Protein AF-A0A8H3HI68-F1 (afdb_monomer_lite)

Radius of gyration: 27.18 Å; chains: 1; bounding box: 93×22×37 Å

Structure (mmCIF, N/CA/C/O backbone):
data_AF-A0A8H3HI68-F1
#
_entry.id   AF-A0A8H3HI68-F1
#
loop_
_atom_site.group_PDB
_atom_site.id
_atom_site.type_symbol
_atom_site.label_atom_id
_atom_site.label_alt_id
_atom_site.label_comp_id
_atom_site.label_asym_id
_atom_site.label_entity_id
_atom_site.label_seq_id
_atom_site.pdbx_PDB_ins_code
_atom_site.Cartn_x
_atom_site.Cartn_y
_atom_site.Cartn_z
_atom_site.occupancy
_atom_site.B_iso_or_equiv
_atom_site.auth_seq_id
_atom_site.auth_comp_id
_atom_site.auth_asym_id
_atom_site.auth_atom_id
_atom_site.pdbx_PDB_model_num
ATOM 1 N N . MET A 1 1 ? 28.251 5.399 -19.548 1.00 50.16 1 MET A N 1
ATOM 2 C CA . MET A 1 1 ? 27.307 4.778 -18.597 1.00 50.16 1 MET A CA 1
ATOM 3 C C . MET A 1 1 ? 25.945 5.378 -18.911 1.00 50.16 1 MET A C 1
ATOM 5 O O . MET A 1 1 ? 25.836 6.596 -18.883 1.00 50.16 1 MET A O 1
ATOM 9 N N . SER A 1 2 ? 25.000 4.572 -19.395 1.00 50.28 2 SER A N 1
ATOM 10 C CA . SER A 1 2 ? 23.752 5.039 -20.022 1.00 50.28 2 SER A CA 1
ATOM 11 C C . SER A 1 2 ? 22.750 5.558 -18.986 1.00 50.28 2 SER A C 1
ATOM 13 O O . SER A 1 2 ? 22.648 4.991 -17.900 1.00 50.28 2 SER A O 1
ATOM 15 N N . VAL A 1 3 ? 22.009 6.616 -19.333 1.00 58.50 3 VAL A N 1
ATOM 16 C CA . VAL A 1 3 ? 20.981 7.261 -18.486 1.00 58.50 3 VAL A CA 1
ATOM 17 C C . VAL A 1 3 ? 19.943 6.254 -17.969 1.00 58.50 3 VAL A C 1
ATOM 19 O O . VAL A 1 3 ? 19.497 6.372 -16.830 1.00 58.50 3 VAL A O 1
ATOM 22 N N . ASP A 1 4 ? 19.658 5.201 -18.738 1.00 59.41 4 ASP A N 1
ATOM 23 C CA . ASP A 1 4 ? 18.734 4.120 -18.374 1.00 59.41 4 ASP A CA 1
ATOM 24 C C . ASP A 1 4 ? 19.134 3.367 -17.092 1.00 59.41 4 ASP A C 1
ATOM 26 O O . ASP A 1 4 ? 18.273 2.963 -16.311 1.00 59.41 4 ASP A O 1
ATOM 30 N N . VAL A 1 5 ? 20.439 3.217 -16.826 1.00 58.34 5 VAL A N 1
ATOM 31 C CA . VAL A 1 5 ? 20.931 2.509 -15.631 1.00 58.34 5 VAL A CA 1
ATOM 32 C C . VAL A 1 5 ? 20.675 3.345 -14.376 1.00 58.34 5 VAL A C 1
ATOM 34 O O . VAL A 1 5 ? 20.099 2.843 -13.414 1.00 58.34 5 VAL A O 1
ATOM 37 N N . LEU A 1 6 ? 20.985 4.645 -14.408 1.00 56.00 6 LEU A N 1
ATOM 38 C CA . LEU A 1 6 ? 20.727 5.558 -13.285 1.00 56.00 6 LEU A CA 1
ATOM 39 C C . LEU A 1 6 ? 19.225 5.734 -13.019 1.00 56.00 6 LEU A C 1
ATOM 41 O O . LEU A 1 6 ? 18.791 5.827 -11.868 1.00 56.00 6 LEU A O 1
ATOM 45 N N . GLN A 1 7 ? 18.415 5.743 -14.078 1.00 59.00 7 GLN A N 1
ATOM 46 C CA . GLN A 1 7 ? 16.963 5.815 -13.963 1.00 59.00 7 GLN A CA 1
ATOM 47 C C . GLN A 1 7 ? 16.394 4.537 -13.325 1.00 59.00 7 GLN A C 1
ATOM 49 O O . GLN A 1 7 ? 15.483 4.625 -12.512 1.00 59.00 7 GLN A O 1
ATOM 54 N N . SER A 1 8 ? 16.975 3.363 -13.587 1.00 62.97 8 SER A N 1
ATOM 55 C CA . SER A 1 8 ? 16.571 2.115 -12.921 1.00 62.97 8 SER A CA 1
ATOM 56 C C . SER A 1 8 ? 16.988 2.043 -11.441 1.00 62.97 8 SER A C 1
ATOM 58 O O . SER A 1 8 ? 16.194 1.633 -10.593 1.00 62.97 8 SER A O 1
ATOM 60 N N . GLU A 1 9 ? 18.19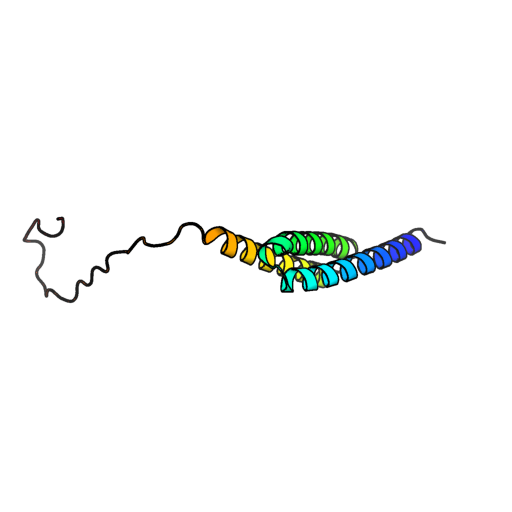2 2.508 -11.092 1.00 66.50 9 GLU A N 1
ATOM 61 C CA . GLU A 1 9 ? 18.708 2.474 -9.715 1.00 66.50 9 GLU A CA 1
ATOM 62 C C . GLU A 1 9 ? 17.963 3.442 -8.786 1.00 66.50 9 GLU A C 1
ATOM 64 O O . GLU A 1 9 ? 17.609 3.092 -7.657 1.00 66.50 9 GLU A O 1
ATOM 69 N N . THR A 1 10 ? 17.659 4.647 -9.276 1.00 73.62 10 THR A N 1
ATOM 70 C CA . THR A 1 10 ? 16.879 5.649 -8.529 1.00 73.62 10 THR A CA 1
ATOM 71 C C . THR A 1 10 ? 15.445 5.189 -8.274 1.00 73.62 10 THR A C 1
ATOM 73 O O . THR A 1 10 ? 14.909 5.408 -7.188 1.00 73.62 10 THR A O 1
ATOM 76 N N . GLN A 1 11 ? 14.841 4.490 -9.234 1.00 71.38 11 GLN A N 1
ATOM 77 C CA . GLN A 1 11 ? 13.493 3.940 -9.106 1.00 71.38 11 GLN A CA 1
ATOM 78 C C . GLN A 1 11 ? 13.429 2.781 -8.110 1.00 71.38 11 GLN A C 1
ATOM 80 O O . GLN A 1 11 ? 12.503 2.719 -7.304 1.00 71.38 11 GLN A O 1
ATOM 85 N N . LEU A 1 12 ? 14.431 1.896 -8.097 1.00 77.81 12 LEU A N 1
ATOM 86 C CA . LEU A 1 12 ? 14.524 0.819 -7.107 1.00 77.81 12 LEU A CA 1
ATOM 87 C C . LEU A 1 12 ? 14.722 1.360 -5.684 1.00 77.81 12 LEU A C 1
ATOM 89 O O . LEU A 1 12 ? 14.090 0.865 -4.747 1.00 77.81 12 LEU A O 1
ATOM 93 N N . ALA A 1 13 ? 15.552 2.394 -5.515 1.00 82.75 13 ALA A N 1
ATOM 94 C CA . ALA A 1 13 ? 15.735 3.057 -4.226 1.00 82.75 13 ALA A CA 1
ATOM 95 C C . ALA A 1 13 ? 14.440 3.732 -3.742 1.00 82.75 13 ALA A C 1
ATOM 97 O O . ALA A 1 13 ? 14.055 3.546 -2.588 1.00 82.75 13 ALA A O 1
ATOM 98 N N . LEU A 1 14 ? 13.739 4.446 -4.631 1.00 83.50 14 LEU A N 1
ATOM 99 C CA . LEU A 1 14 ? 12.447 5.073 -4.339 1.00 83.50 14 LEU A CA 1
ATOM 100 C C . LEU A 1 14 ? 11.377 4.043 -3.967 1.00 83.50 14 LEU A C 1
ATOM 102 O O . LEU A 1 14 ? 10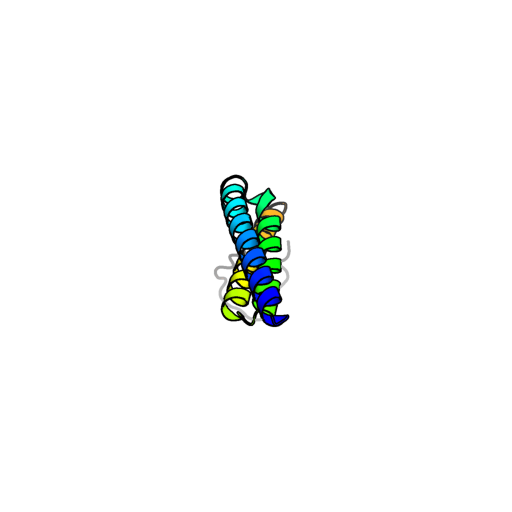.599 4.259 -3.041 1.00 83.50 14 LEU A O 1
ATOM 106 N N . LEU A 1 15 ? 11.340 2.909 -4.669 1.00 86.44 15 LEU A N 1
ATOM 107 C CA . LEU A 1 15 ? 10.411 1.839 -4.343 1.00 86.44 15 LEU A CA 1
ATOM 108 C C . LEU A 1 15 ? 10.687 1.330 -2.928 1.00 86.44 15 LEU A C 1
ATOM 110 O O . LEU A 1 15 ? 9.783 1.256 -2.106 1.00 86.44 15 LEU A O 1
ATOM 114 N N . LYS A 1 16 ? 11.950 1.027 -2.615 1.00 87.75 16 LYS A N 1
ATOM 115 C CA . LYS A 1 16 ? 12.345 0.485 -1.312 1.00 87.75 16 LYS A CA 1
ATOM 116 C C . LYS A 1 16 ? 11.980 1.416 -0.153 1.00 87.75 16 LYS A C 1
ATOM 118 O O . LYS A 1 16 ? 11.493 0.936 0.869 1.00 87.75 16 LYS A O 1
ATOM 123 N N . THR A 1 17 ? 12.189 2.725 -0.305 1.00 89.00 17 THR A N 1
ATOM 124 C CA . THR A 1 17 ? 11.805 3.702 0.727 1.00 89.00 17 THR A CA 1
ATOM 125 C C . THR A 1 17 ? 10.290 3.771 0.891 1.00 89.00 17 THR A C 1
ATOM 127 O O . THR A 1 17 ? 9.805 3.742 2.020 1.00 89.00 17 THR A O 1
ATOM 130 N N . LYS A 1 18 ? 9.539 3.767 -0.217 1.00 88.25 18 LYS A N 1
ATOM 131 C CA . LYS A 1 18 ? 8.071 3.702 -0.216 1.00 88.25 18 LYS A CA 1
ATOM 132 C C . LYS A 1 18 ? 7.537 2.447 0.485 1.00 88.25 18 LYS A C 1
ATOM 134 O O . LYS A 1 18 ? 6.662 2.566 1.333 1.00 88.25 18 LYS A O 1
ATOM 139 N N . TRP A 1 19 ? 8.067 1.261 0.177 1.00 87.50 19 TRP A N 1
ATOM 140 C CA . TRP A 1 19 ? 7.643 0.003 0.814 1.00 87.50 19 TRP A CA 1
ATOM 141 C C . TRP A 1 19 ? 7.897 0.004 2.324 1.00 87.50 19 TRP A C 1
ATOM 143 O O . TRP A 1 19 ? 7.026 -0.409 3.082 1.00 87.50 19 TRP A O 1
ATOM 153 N N . SER A 1 20 ? 9.052 0.511 2.767 1.00 91.19 20 SER A N 1
ATOM 154 C CA . SER A 1 20 ? 9.345 0.654 4.200 1.00 91.19 20 SER A CA 1
ATOM 155 C C . SER A 1 20 ? 8.344 1.581 4.889 1.00 91.19 20 SER A C 1
ATOM 157 O O . SER A 1 20 ? 7.835 1.251 5.953 1.00 91.19 20 SER A O 1
ATOM 159 N N . LEU A 1 21 ? 8.021 2.713 4.257 1.00 90.31 21 LEU A N 1
ATOM 160 C CA . LEU A 1 21 ? 7.063 3.680 4.786 1.00 90.31 21 LEU A CA 1
ATOM 161 C C . LEU A 1 21 ? 5.654 3.077 4.917 1.00 90.31 21 LEU A C 1
ATOM 163 O O . LEU A 1 21 ? 4.966 3.321 5.903 1.00 90.31 21 LEU A O 1
ATOM 167 N N . ILE A 1 22 ? 5.228 2.273 3.939 1.00 89.69 22 ILE A N 1
ATOM 168 C CA . ILE A 1 22 ? 3.943 1.559 3.981 1.00 89.69 22 ILE A CA 1
ATOM 169 C C . ILE A 1 22 ? 3.902 0.583 5.159 1.00 89.69 22 ILE A C 1
ATOM 171 O O . ILE A 1 22 ? 2.886 0.513 5.847 1.00 89.69 22 ILE A O 1
ATOM 175 N N . GLU A 1 23 ? 4.993 -0.137 5.418 1.00 89.56 23 GLU A N 1
ATOM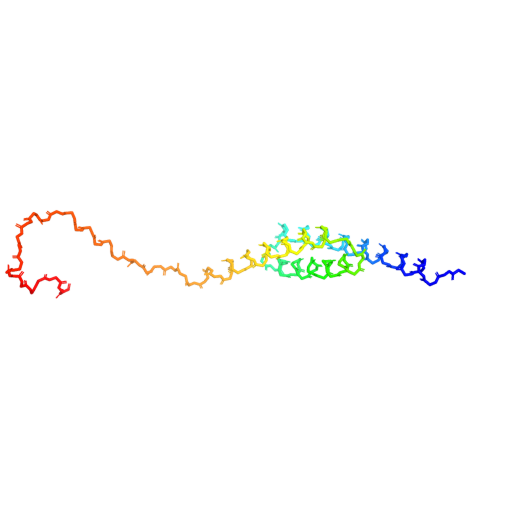 176 C CA . GLU A 1 23 ? 5.072 -1.063 6.550 1.00 89.56 23 GLU A CA 1
ATOM 177 C C . GLU A 1 23 ? 4.967 -0.324 7.895 1.00 89.56 23 GLU A C 1
ATOM 179 O O . GLU A 1 23 ? 4.190 -0.724 8.764 1.00 89.56 23 GLU A O 1
ATOM 184 N N . ASP A 1 24 ? 5.639 0.822 8.030 1.00 90.06 24 ASP A N 1
ATOM 185 C CA . ASP A 1 24 ? 5.523 1.675 9.218 1.00 90.06 24 ASP A CA 1
ATOM 186 C C . ASP A 1 24 ? 4.081 2.186 9.403 1.00 90.06 24 ASP A C 1
ATOM 188 O O . ASP A 1 24 ? 3.516 2.124 10.500 1.00 90.06 24 ASP A O 1
ATOM 192 N N . TYR A 1 25 ? 3.432 2.635 8.323 1.00 87.50 25 TYR A N 1
ATOM 193 C CA . TYR A 1 25 ? 2.034 3.069 8.370 1.00 87.50 25 TYR A CA 1
ATOM 194 C C . TYR A 1 25 ? 1.056 1.930 8.664 1.00 87.50 25 TYR A C 1
ATOM 196 O O . TYR A 1 25 ? 0.028 2.186 9.288 1.00 87.50 25 TYR A O 1
ATOM 204 N N . ARG A 1 26 ? 1.352 0.683 8.280 1.00 87.69 26 ARG A N 1
ATOM 205 C CA . ARG A 1 26 ? 0.542 -0.487 8.660 1.00 87.69 26 ARG A CA 1
ATOM 206 C C . ARG A 1 26 ? 0.594 -0.742 10.164 1.00 87.69 26 ARG A C 1
ATOM 208 O O . ARG A 1 26 ? -0.447 -1.001 10.769 1.00 87.69 26 ARG A O 1
ATOM 215 N N . ILE A 1 27 ? 1.767 -0.602 10.782 1.00 89.94 27 ILE A N 1
ATOM 216 C CA . ILE A 1 27 ? 1.930 -0.716 12.241 1.00 89.94 27 ILE A CA 1
ATOM 217 C C . ILE A 1 27 ? 1.166 0.403 12.966 1.00 89.94 27 ILE A C 1
ATOM 219 O O . ILE A 1 27 ? 0.545 0.164 14.004 1.00 89.94 27 ILE A O 1
ATOM 223 N N . LEU A 1 28 ? 1.181 1.624 12.424 1.00 87.25 28 LEU A N 1
ATOM 224 C CA . LEU A 1 28 ? 0.412 2.748 12.971 1.00 87.25 28 LEU A CA 1
ATOM 225 C C . LEU A 1 28 ? -1.098 2.570 12.769 1.00 87.25 28 LEU A C 1
ATOM 227 O O . LEU A 1 28 ? -1.870 2.828 13.689 1.00 87.25 28 LEU A O 1
ATOM 231 N N . TYR A 1 29 ? -1.524 2.066 11.611 1.00 84.94 29 TYR A N 1
ATOM 232 C CA . TYR A 1 29 ? -2.922 1.749 11.318 1.00 84.94 29 TYR A CA 1
ATOM 233 C C . TYR A 1 29 ? -3.481 0.682 12.266 1.00 84.94 29 TYR A C 1
ATOM 235 O O . TYR A 1 29 ? -4.621 0.795 12.705 1.00 84.94 29 TYR A O 1
ATOM 243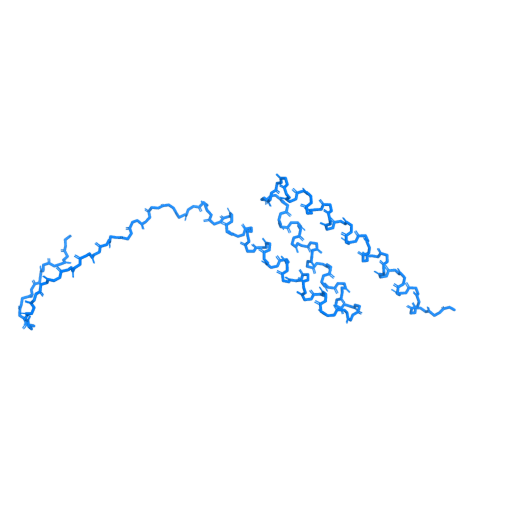 N N . ALA A 1 30 ? -2.673 -0.311 12.648 1.00 85.19 30 ALA A N 1
ATOM 244 C CA . ALA A 1 30 ? -3.071 -1.312 13.637 1.00 85.19 30 ALA A CA 1
ATOM 245 C C . ALA A 1 30 ? -3.322 -0.719 15.038 1.00 85.19 30 ALA A C 1
ATOM 247 O O . ALA A 1 30 ? -4.099 -1.280 15.806 1.00 85.19 30 ALA A O 1
ATOM 248 N N . GLN A 1 31 ? -2.673 0.400 15.375 1.00 87.31 31 GLN A N 1
ATOM 249 C CA . GLN A 1 31 ? -2.842 1.088 16.660 1.00 87.31 31 GLN A CA 1
ATOM 250 C C . GLN A 1 31 ? -3.958 2.135 16.625 1.00 87.31 31 GLN A C 1
ATOM 252 O O . GLN A 1 31 ? -4.691 2.278 17.599 1.00 87.31 31 GLN A O 1
ATOM 257 N N . GLN A 1 32 ? -4.079 2.876 15.522 1.00 83.38 32 GLN A N 1
ATOM 258 C CA . GLN A 1 32 ? -5.086 3.917 15.346 1.00 83.38 32 GLN A CA 1
ATOM 259 C C . GLN A 1 32 ? -5.613 3.916 13.901 1.00 83.38 32 GLN A C 1
ATOM 261 O O . GLN A 1 32 ? -5.126 4.667 13.046 1.00 83.38 32 GLN A O 1
ATOM 266 N N . PRO A 1 33 ? -6.617 3.080 13.603 1.00 78.94 33 PRO A N 1
ATOM 267 C CA . PRO A 1 33 ? -7.087 2.899 12.240 1.00 78.94 33 PRO A CA 1
ATOM 268 C C . PRO A 1 33 ? -7.742 4.160 11.665 1.00 78.94 33 PRO A C 1
ATOM 270 O O . PRO A 1 33 ? -7.473 4.489 10.511 1.00 78.94 33 PRO A O 1
ATOM 273 N N . GLU A 1 34 ? -8.521 4.920 12.445 1.00 77.69 34 GLU A N 1
ATOM 274 C CA . GLU A 1 34 ? -9.257 6.083 11.915 1.00 77.69 34 GLU A CA 1
ATOM 275 C C . GLU A 1 34 ? -8.332 7.216 11.440 1.00 77.69 34 GLU A C 1
ATOM 277 O O . GLU A 1 34 ? -8.590 7.857 10.422 1.00 77.69 34 GLU A O 1
ATOM 282 N N . GLY A 1 35 ? -7.221 7.453 12.145 1.00 79.25 35 GLY A N 1
ATOM 283 C CA . GLY A 1 35 ? -6.301 8.557 11.845 1.00 79.25 35 GLY A CA 1
ATOM 284 C C . GLY A 1 35 ? -5.292 8.260 10.732 1.00 79.25 35 GLY A C 1
ATOM 285 O O . GLY A 1 35 ? -4.783 9.185 10.089 1.00 79.25 35 GLY A O 1
ATOM 286 N N . PHE A 1 36 ? -4.984 6.980 10.500 1.00 83.50 36 PHE A N 1
ATOM 287 C CA . PHE A 1 36 ? -3.919 6.560 9.582 1.00 83.50 36 PHE A CA 1
ATOM 288 C C . PHE A 1 36 ? -4.415 5.849 8.324 1.00 83.50 36 PHE A C 1
ATOM 290 O O . PHE A 1 36 ? -3.658 5.776 7.359 1.00 83.50 36 PHE A O 1
ATOM 297 N N . ALA A 1 37 ? -5.674 5.408 8.271 1.00 84.25 37 ALA A N 1
ATOM 298 C CA . ALA A 1 37 ? -6.251 4.781 7.081 1.00 84.25 37 ALA A CA 1
ATOM 299 C C . ALA A 1 37 ? -6.124 5.649 5.820 1.00 84.25 37 ALA A C 1
ATOM 301 O O . ALA A 1 37 ? -5.663 5.172 4.785 1.00 84.25 37 ALA A O 1
ATOM 302 N N . ALA A 1 38 ? -6.476 6.936 5.914 1.00 85.62 38 ALA A N 1
ATOM 303 C CA . ALA A 1 38 ? -6.399 7.862 4.784 1.00 85.62 38 ALA A CA 1
ATOM 304 C C . ALA A 1 38 ? -4.950 8.103 4.326 1.00 85.62 38 ALA A C 1
ATOM 306 O O . ALA A 1 38 ? -4.685 8.187 3.129 1.00 85.62 38 ALA A O 1
ATOM 307 N N . LYS A 1 39 ? -4.003 8.172 5.274 1.00 87.00 39 LYS A N 1
ATOM 308 C CA . LYS A 1 39 ? -2.571 8.343 4.981 1.00 87.00 39 LYS A CA 1
ATOM 309 C C . LYS A 1 39 ? -1.981 7.098 4.319 1.00 87.00 39 LYS A C 1
ATOM 311 O O . LYS A 1 39 ? -1.255 7.216 3.340 1.00 87.00 39 LYS A O 1
ATOM 316 N N . LEU A 1 40 ? -2.337 5.913 4.813 1.00 88.88 40 LEU A N 1
ATOM 317 C CA . LEU A 1 40 ? -1.913 4.639 4.235 1.00 88.88 40 LEU A CA 1
ATOM 318 C C . LEU A 1 40 ? -2.470 4.453 2.812 1.00 88.88 40 LEU A C 1
ATOM 320 O O . LEU A 1 40 ? -1.737 4.039 1.914 1.00 88.88 40 LEU A O 1
ATOM 324 N N . ALA A 1 41 ? -3.738 4.810 2.585 1.00 89.44 41 ALA A N 1
ATOM 325 C CA . ALA A 1 41 ? -4.364 4.751 1.265 1.00 89.44 41 ALA A CA 1
ATOM 326 C C . ALA A 1 41 ? -3.708 5.709 0.251 1.00 89.44 41 ALA A C 1
ATOM 328 O O . ALA A 1 41 ? -3.510 5.342 -0.913 1.00 89.44 41 ALA A O 1
ATOM 329 N N . ASP A 1 42 ? -3.321 6.912 0.685 1.00 88.81 42 ASP A N 1
ATOM 330 C CA . ASP A 1 42 ? -2.623 7.870 -0.177 1.00 88.81 42 ASP A CA 1
ATOM 331 C C . ASP A 1 42 ? -1.222 7.366 -0.564 1.00 88.81 42 ASP A C 1
ATOM 333 O O . ASP A 1 42 ? -0.857 7.370 -1.743 1.00 88.81 42 ASP A O 1
ATOM 337 N N . GLU A 1 43 ? -0.461 6.824 0.392 1.00 90.56 43 GLU A N 1
ATOM 338 C CA . GLU A 1 43 ? 0.867 6.263 0.113 1.00 90.56 43 GLU A CA 1
ATOM 339 C C . GLU A 1 43 ? 0.820 5.084 -0.870 1.00 90.56 43 GLU A C 1
ATOM 341 O O . GLU A 1 43 ? 1.631 5.025 -1.803 1.00 90.56 43 GLU A O 1
ATOM 346 N N . LEU A 1 44 ? -0.162 4.187 -0.727 1.00 90.12 44 LEU A N 1
ATOM 347 C CA . LEU A 1 44 ? -0.401 3.076 -1.658 1.00 90.12 44 LEU A CA 1
ATOM 348 C C . LEU A 1 44 ? -0.802 3.565 -3.058 1.00 90.12 44 LEU A C 1
ATOM 350 O O . LEU A 1 44 ? -0.318 3.043 -4.066 1.00 90.12 44 LEU A O 1
ATOM 354 N N . SER A 1 45 ? -1.619 4.618 -3.137 1.00 89.69 45 SER A N 1
ATOM 355 C CA . SER A 1 45 ? -2.007 5.243 -4.409 1.00 89.69 45 SER A CA 1
ATOM 356 C C . SER A 1 45 ? -0.806 5.865 -5.125 1.00 89.69 45 SER A C 1
ATOM 358 O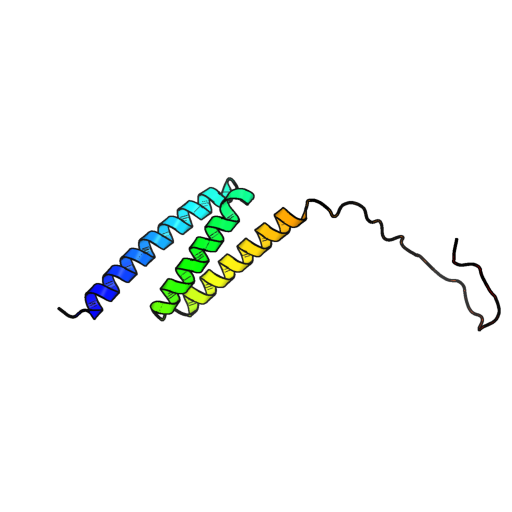 O . SER A 1 45 ? -0.661 5.762 -6.347 1.00 89.69 45 SER A O 1
ATOM 360 N N . GLN A 1 46 ? 0.096 6.494 -4.373 1.00 89.00 46 GLN A N 1
ATOM 361 C CA . GLN A 1 46 ? 1.345 7.014 -4.916 1.00 89.00 46 GLN A CA 1
ATOM 362 C C . GLN A 1 46 ? 2.295 5.887 -5.359 1.00 89.00 46 GLN A C 1
ATOM 364 O O . GLN A 1 46 ? 2.917 6.004 -6.416 1.00 89.00 46 GLN A O 1
ATOM 369 N N . LEU A 1 47 ? 2.395 4.787 -4.600 1.00 89.25 47 LEU A N 1
ATOM 370 C CA . LEU A 1 47 ? 3.189 3.617 -4.990 1.00 89.25 47 LEU A CA 1
ATOM 371 C C . LEU A 1 47 ? 2.666 2.993 -6.293 1.00 89.25 47 LEU A C 1
ATOM 373 O O . LEU A 1 47 ? 3.464 2.672 -7.172 1.00 89.25 47 LEU A O 1
ATOM 377 N N . SER A 1 48 ? 1.344 2.890 -6.455 1.00 89.38 48 SER A N 1
ATOM 378 C CA . SER A 1 48 ? 0.713 2.398 -7.686 1.00 89.38 48 SER A CA 1
ATOM 379 C C . SER A 1 48 ? 1.159 3.194 -8.919 1.00 89.38 48 SER A C 1
ATOM 381 O O . SER A 1 48 ? 1.564 2.613 -9.926 1.00 89.38 48 SER A O 1
ATOM 383 N N . LYS A 1 49 ? 1.201 4.531 -8.823 1.00 88.31 49 LYS A N 1
ATOM 384 C CA . LYS A 1 49 ? 1.689 5.396 -9.913 1.00 88.31 49 LYS A CA 1
ATOM 385 C C . LYS A 1 49 ? 3.149 5.107 -10.268 1.00 88.31 49 LYS A C 1
ATOM 387 O O . LYS A 1 49 ? 3.479 5.018 -11.448 1.00 88.31 49 LYS A O 1
ATOM 392 N N . ILE A 1 50 ? 4.010 4.937 -9.263 1.00 85.88 50 ILE A N 1
ATOM 393 C CA . ILE A 1 50 ? 5.436 4.630 -9.465 1.00 85.88 50 ILE A CA 1
ATOM 394 C C . ILE A 1 50 ? 5.593 3.265 -10.145 1.00 85.88 50 ILE A C 1
ATOM 396 O O . ILE A 1 50 ? 6.310 3.145 -11.134 1.00 85.88 50 ILE A O 1
ATOM 400 N N . LEU A 1 51 ? 4.870 2.248 -9.673 1.00 87.19 51 LEU A N 1
ATOM 401 C CA . LEU A 1 51 ? 4.869 0.911 -10.273 1.00 87.19 51 LEU A CA 1
ATOM 402 C C . LEU A 1 51 ? 4.353 0.927 -11.719 1.00 87.19 51 LEU A C 1
ATOM 404 O O . LEU A 1 51 ? 4.912 0.237 -12.571 1.00 87.19 51 LEU A O 1
ATOM 408 N N . GLY A 1 52 ? 3.355 1.762 -12.018 1.00 85.81 52 GLY A N 1
ATOM 409 C CA . GLY A 1 52 ? 2.855 1.978 -13.374 1.00 85.81 52 GLY A CA 1
ATOM 410 C C . GLY A 1 52 ? 3.911 2.570 -14.312 1.00 85.81 52 GLY A C 1
ATOM 411 O O . GLY A 1 52 ? 4.093 2.066 -15.418 1.00 85.81 52 GLY A O 1
ATOM 412 N N . VAL A 1 53 ? 4.667 3.577 -13.854 1.00 84.38 53 VAL A N 1
ATOM 413 C CA . VAL A 1 53 ? 5.791 4.162 -14.618 1.00 84.38 53 VAL A CA 1
ATOM 414 C C . VAL A 1 53 ? 6.895 3.130 -14.875 1.00 84.38 53 VAL A C 1
ATOM 416 O O . VAL A 1 53 ? 7.546 3.171 -15.916 1.00 84.38 53 VAL A O 1
ATOM 419 N N . LEU A 1 54 ? 7.074 2.174 -13.963 1.00 83.19 54 LEU A N 1
ATOM 420 C CA . LEU A 1 54 ? 8.038 1.079 -14.094 1.00 83.19 54 LEU A CA 1
ATOM 421 C C . LEU A 1 54 ? 7.539 -0.096 -14.944 1.00 83.19 54 LEU A C 1
ATOM 423 O O . LEU A 1 54 ? 8.264 -1.076 -15.102 1.00 83.19 54 LEU A O 1
ATOM 427 N N . GLY A 1 55 ? 6.314 -0.030 -15.471 1.00 85.50 55 GLY A N 1
ATOM 428 C CA . GLY A 1 55 ? 5.708 -1.115 -16.244 1.00 85.50 55 GLY A CA 1
ATOM 429 C C . GLY A 1 55 ? 5.277 -2.324 -15.405 1.00 85.50 55 GLY A C 1
ATOM 430 O O . GLY A 1 55 ? 4.907 -3.353 -15.965 1.00 85.50 55 GLY A O 1
ATOM 431 N N . ARG A 1 56 ? 5.282 -2.218 -14.070 1.00 85.25 56 ARG A N 1
ATOM 432 C CA . ARG A 1 56 ? 4.854 -3.270 -13.128 1.00 85.25 56 ARG A CA 1
ATOM 433 C C . ARG A 1 56 ? 3.357 -3.146 -12.843 1.00 85.25 56 ARG A C 1
ATOM 435 O O . ARG A 1 56 ? 2.940 -2.844 -11.725 1.00 85.25 56 ARG A O 1
ATOM 442 N N . LEU A 1 57 ? 2.550 -3.331 -13.886 1.00 85.81 57 LEU A N 1
ATOM 443 C CA . LEU A 1 57 ? 1.110 -3.057 -13.857 1.00 85.81 57 LEU A CA 1
ATOM 444 C C . LEU A 1 57 ? 0.343 -3.929 -12.854 1.00 85.81 57 LEU A C 1
ATOM 446 O O . LEU A 1 57 ? -0.546 -3.415 -12.180 1.00 85.81 57 LEU A O 1
ATOM 450 N N . ASP A 1 58 ? 0.715 -5.201 -12.701 1.00 87.25 58 ASP A N 1
ATOM 451 C CA . ASP A 1 58 ? 0.047 -6.112 -11.759 1.00 87.25 58 ASP A CA 1
ATOM 452 C C . ASP A 1 58 ? 0.177 -5.629 -10.308 1.00 87.25 58 ASP A C 1
ATOM 454 O O . ASP A 1 58 ? -0.795 -5.577 -9.555 1.00 87.25 58 ASP A O 1
ATOM 458 N N . GLU A 1 59 ? 1.377 -5.195 -9.923 1.00 87.00 59 GLU A N 1
ATOM 459 C CA . GLU A 1 59 ? 1.637 -4.671 -8.581 1.00 87.00 59 GLU A CA 1
ATOM 460 C C . GLU A 1 59 ? 1.011 -3.291 -8.381 1.00 87.00 59 GLU A C 1
ATOM 462 O O . GLU A 1 59 ? 0.495 -2.995 -7.303 1.00 87.00 59 GLU A O 1
ATOM 467 N N . ALA A 1 60 ? 1.005 -2.454 -9.425 1.00 88.00 60 ALA A N 1
ATOM 468 C CA . ALA A 1 60 ? 0.314 -1.172 -9.393 1.00 88.00 60 ALA A CA 1
ATOM 469 C C . ALA A 1 60 ? -1.191 -1.356 -9.148 1.00 88.00 60 ALA A C 1
ATOM 471 O O . ALA A 1 60 ? -1.791 -0.622 -8.356 1.00 88.00 60 ALA A O 1
ATOM 472 N N . PHE A 1 61 ? -1.798 -2.350 -9.797 1.00 88.75 61 PHE A N 1
ATOM 473 C CA . PHE A 1 61 ? -3.209 -2.671 -9.638 1.00 88.75 61 PHE A CA 1
ATOM 474 C C . PHE A 1 61 ? -3.516 -3.230 -8.245 1.00 88.75 61 PHE A C 1
ATOM 476 O O . PHE A 1 61 ? -4.494 -2.815 -7.622 1.00 88.75 61 PHE A O 1
ATOM 483 N N . ALA A 1 62 ? -2.662 -4.110 -7.715 1.00 89.94 62 ALA A N 1
ATOM 484 C CA . ALA A 1 62 ? -2.787 -4.610 -6.347 1.00 89.94 62 ALA A CA 1
ATOM 485 C C . ALA A 1 62 ? -2.727 -3.471 -5.311 1.00 89.94 62 ALA A C 1
ATOM 487 O O . ALA A 1 62 ? -3.614 -3.365 -4.465 1.00 89.94 62 ALA A O 1
ATOM 488 N N . ALA A 1 63 ? -1.750 -2.564 -5.431 1.00 88.31 63 ALA A N 1
ATOM 489 C CA . ALA A 1 63 ? -1.620 -1.411 -4.537 1.00 88.31 63 ALA A CA 1
ATOM 490 C C . ALA A 1 63 ? -2.834 -0.466 -4.619 1.00 88.31 63 ALA A C 1
ATOM 492 O O . ALA A 1 63 ? -3.311 0.032 -3.599 1.00 88.31 63 ALA A O 1
ATOM 493 N N . SER A 1 64 ? -3.376 -0.249 -5.822 1.00 88.25 64 SER A N 1
ATOM 494 C CA . SER A 1 64 ? -4.572 0.582 -6.008 1.00 88.25 64 SER A CA 1
ATOM 495 C C . SER A 1 64 ? -5.831 -0.051 -5.407 1.00 88.25 64 SER A C 1
ATOM 497 O O . SER A 1 64 ? -6.680 0.674 -4.889 1.00 88.25 64 SER A O 1
ATOM 499 N N . GLN A 1 65 ? -5.973 -1.378 -5.471 1.00 91.12 65 GLN A N 1
ATOM 500 C CA . GLN A 1 65 ? -7.090 -2.081 -4.834 1.00 91.12 65 GLN A CA 1
ATOM 501 C C . GLN A 1 65 ? -7.008 -2.000 -3.308 1.00 91.12 65 GLN A C 1
ATOM 503 O O . GLN A 1 65 ? -8.020 -1.749 -2.656 1.00 91.12 65 GLN A O 1
ATOM 508 N N . GLU A 1 66 ? -5.810 -2.158 -2.738 1.00 88.19 66 GLU A N 1
ATOM 509 C CA . GLU A 1 66 ? -5.603 -2.022 -1.294 1.00 88.19 66 GLU A CA 1
ATOM 510 C C . GLU A 1 66 ? -5.940 -0.600 -0.814 1.00 88.19 66 GLU A C 1
ATOM 512 O O . GLU A 1 66 ? -6.665 -0.434 0.167 1.00 88.19 66 GLU A O 1
ATOM 517 N N . ALA A 1 67 ? -5.514 0.431 -1.554 1.00 88.69 67 ALA A N 1
ATOM 518 C CA . ALA A 1 67 ? -5.878 1.818 -1.266 1.00 88.69 67 ALA A CA 1
ATOM 519 C C . ALA A 1 67 ? -7.400 2.053 -1.306 1.00 88.69 67 ALA A C 1
ATOM 521 O O . ALA A 1 67 ? -7.950 2.700 -0.415 1.00 88.69 67 ALA A O 1
ATOM 522 N N . ALA A 1 68 ? -8.096 1.505 -2.309 1.00 87.44 68 ALA A N 1
ATOM 523 C CA . ALA A 1 68 ? -9.547 1.636 -2.430 1.00 87.44 68 ALA A CA 1
ATOM 524 C C . ALA A 1 68 ? -10.291 0.968 -1.261 1.00 87.44 68 ALA A C 1
ATOM 526 O O . ALA A 1 68 ? -11.216 1.561 -0.707 1.00 87.44 68 ALA A O 1
ATOM 527 N N . ALA A 1 69 ? -9.853 -0.221 -0.839 1.00 87.94 69 ALA A N 1
ATOM 528 C CA . ALA A 1 69 ? -10.421 -0.915 0.315 1.00 87.94 69 ALA A CA 1
ATOM 529 C C . ALA A 1 69 ? -10.221 -0.125 1.623 1.00 87.94 69 ALA A C 1
ATOM 531 O O . ALA A 1 69 ? -11.110 -0.077 2.475 1.00 87.94 69 ALA A O 1
ATOM 532 N N . LEU A 1 70 ? -9.070 0.536 1.780 1.00 85.94 70 LEU A N 1
ATOM 533 C CA . LEU A 1 70 ? -8.814 1.407 2.928 1.00 85.94 70 LEU A CA 1
ATOM 534 C C . LEU A 1 70 ? -9.702 2.654 2.909 1.00 85.94 70 LEU A C 1
ATOM 536 O O . LEU A 1 70 ? -10.275 2.990 3.943 1.00 85.94 70 LEU A O 1
ATOM 540 N N . TYR A 1 71 ? -9.880 3.304 1.755 1.00 82.31 71 TYR A N 1
ATOM 541 C CA . TYR A 1 71 ? -10.804 4.435 1.635 1.00 82.31 71 TYR A CA 1
ATOM 542 C C . TYR A 1 71 ? -12.253 4.046 1.933 1.00 82.31 71 TYR A C 1
ATOM 544 O O . TYR A 1 71 ? -12.948 4.805 2.603 1.00 82.31 71 TYR A O 1
ATOM 552 N N . GLN A 1 72 ? -12.701 2.863 1.501 1.00 82.00 72 GLN A N 1
ATOM 553 C CA . GLN A 1 72 ? -14.033 2.354 1.843 1.00 82.00 72 GLN A CA 1
ATOM 554 C C . GLN A 1 72 ? -14.220 2.236 3.359 1.00 82.00 72 GLN A C 1
ATOM 556 O O . GLN A 1 72 ? -15.218 2.725 3.879 1.00 82.00 72 GLN A O 1
ATOM 561 N N . ARG A 1 73 ? -13.229 1.703 4.087 1.00 79.31 73 ARG A N 1
ATOM 562 C CA . ARG A 1 73 ? -13.274 1.661 5.558 1.00 79.31 73 ARG A CA 1
ATOM 563 C C . ARG A 1 73 ? -13.304 3.041 6.203 1.00 79.31 73 ARG A C 1
ATOM 565 O O . ARG A 1 73 ? -14.018 3.221 7.180 1.00 79.31 73 ARG A O 1
ATOM 572 N N . VAL A 1 74 ? -12.544 4.014 5.690 1.00 76.62 74 VAL A N 1
ATOM 573 C CA . VAL A 1 74 ? -12.604 5.396 6.210 1.00 76.62 74 VAL A CA 1
ATOM 574 C C . VAL A 1 74 ? -14.004 5.963 6.049 1.00 76.62 74 VAL A C 1
ATOM 576 O O . VAL A 1 74 ? -14.528 6.561 6.983 1.00 76.62 74 VAL A O 1
ATOM 579 N N . LEU A 1 75 ? -14.612 5.749 4.881 1.00 70.06 75 LEU A N 1
ATOM 580 C CA . LEU A 1 75 ? -15.963 6.211 4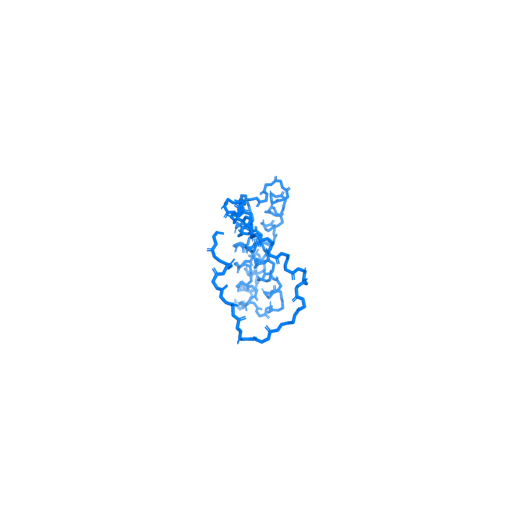.606 1.00 70.06 75 LEU A CA 1
ATOM 581 C C . LEU A 1 75 ? -16.974 5.537 5.537 1.00 70.06 75 LEU A C 1
ATOM 583 O O . LEU A 1 75 ? -17.737 6.248 6.174 1.00 70.06 75 LEU A O 1
ATOM 587 N N . GLU A 1 76 ? -16.925 4.215 5.711 1.00 62.41 76 GLU A N 1
ATOM 588 C CA . GLU A 1 76 ? -17.802 3.490 6.647 1.00 62.41 76 GLU A CA 1
ATOM 589 C C . GLU A 1 76 ? -17.673 3.991 8.094 1.00 62.41 76 GLU A C 1
ATOM 591 O O . GLU A 1 76 ? -18.682 4.156 8.774 1.00 62.41 76 GLU A O 1
ATOM 596 N N . VAL A 1 77 ? -16.455 4.303 8.549 1.00 60.25 77 VAL A N 1
ATOM 597 C CA . VAL A 1 77 ? -16.213 4.856 9.893 1.00 60.25 77 VAL A CA 1
ATOM 598 C C . VAL A 1 77 ? -16.667 6.318 10.011 1.00 60.25 77 VAL A C 1
ATOM 600 O O . VAL A 1 77 ? -17.072 6.749 11.084 1.00 60.25 77 VAL A O 1
ATOM 603 N N . SER A 1 78 ? -16.648 7.093 8.925 1.00 54.59 78 SER A N 1
ATOM 604 C CA . SER A 1 78 ? -17.181 8.465 8.916 1.00 54.59 78 SER A CA 1
ATOM 605 C C . SER A 1 78 ? -18.700 8.548 8.709 1.00 54.59 78 SER A C 1
ATOM 607 O O . SER A 1 78 ? -19.290 9.580 9.000 1.00 54.59 78 SER A O 1
ATOM 609 N N . VAL A 1 79 ? -19.336 7.478 8.219 1.00 53.31 79 VAL A N 1
ATOM 610 C CA . VAL A 1 79 ? -20.788 7.403 7.955 1.00 53.31 79 VAL A CA 1
ATOM 611 C C . VAL A 1 79 ? -21.576 6.925 9.190 1.00 53.31 79 VAL A C 1
ATOM 613 O O . VAL A 1 79 ? -22.802 6.904 9.168 1.00 53.31 79 VAL A O 1
ATOM 616 N N . VAL A 1 80 ? -20.905 6.585 10.300 1.00 45.38 80 VAL A N 1
ATOM 617 C CA . VAL A 1 80 ? -21.572 6.166 11.552 1.00 45.38 80 VAL A CA 1
ATOM 618 C C . VAL A 1 80 ? -21.936 7.305 12.513 1.00 45.38 80 VAL A C 1
ATOM 620 O O . VAL A 1 80 ? -22.549 7.032 13.544 1.00 45.38 80 VAL A O 1
ATOM 623 N N . GLU A 1 81 ? -21.684 8.573 12.174 1.00 49.91 81 GLU A N 1
ATOM 624 C CA . GLU A 1 81 ? -22.505 9.655 12.732 1.00 49.91 81 GLU A CA 1
ATOM 625 C C . GLU A 1 81 ? -23.699 9.883 11.797 1.00 49.91 81 GLU A C 1
ATOM 627 O O . GLU A 1 81 ? -23.553 10.413 10.702 1.00 49.91 81 GLU A O 1
ATOM 632 N N . GLU A 1 82 ? -24.877 9.470 12.271 1.00 47.91 82 GLU A N 1
ATOM 633 C CA . GLU A 1 82 ? -26.204 9.693 11.680 1.00 47.91 82 GLU A CA 1
ATOM 634 C C . GLU A 1 82 ? -26.737 8.633 10.699 1.00 47.91 82 GLU A C 1
ATOM 636 O O . GLU A 1 82 ? -27.189 8.959 9.610 1.00 47.91 82 GLU A O 1
ATOM 641 N N . ILE A 1 83 ? -26.837 7.371 11.144 1.00 51.41 83 ILE A N 1
ATOM 642 C CA . ILE A 1 83 ? -28.069 6.582 10.924 1.00 51.41 83 ILE A CA 1
ATOM 643 C C . ILE A 1 83 ? -28.354 5.737 12.178 1.00 51.41 83 ILE A C 1
ATOM 645 O O . ILE A 1 83 ? -28.155 4.523 12.196 1.00 51.41 83 ILE A O 1
ATOM 649 N N . THR A 1 84 ? -28.824 6.375 13.250 1.00 44.69 84 THR A N 1
ATOM 650 C CA . THR A 1 84 ? -29.631 5.684 14.266 1.00 44.69 84 THR A CA 1
ATOM 651 C C . THR A 1 84 ? -31.064 6.189 14.181 1.00 44.69 84 THR A C 1
ATOM 653 O O . THR A 1 84 ? -31.319 7.388 14.259 1.00 44.69 84 THR A O 1
ATOM 656 N N . ASP A 1 85 ? -31.961 5.216 14.037 1.00 41.69 85 ASP A N 1
ATOM 657 C CA . ASP A 1 85 ? -33.375 5.243 14.406 1.00 41.69 85 ASP A CA 1
ATOM 658 C C . ASP A 1 85 ? -34.338 6.000 13.484 1.00 41.69 85 ASP A C 1
ATOM 660 O O . ASP A 1 85 ? -35.178 6.792 13.900 1.00 41.69 85 ASP A O 1
ATOM 664 N N . GLY A 1 86 ? -34.290 5.641 12.201 1.00 43.38 86 GLY A N 1
ATOM 665 C CA . GLY A 1 86 ? -35.465 5.671 11.335 1.00 43.38 86 GLY A CA 1
ATOM 666 C C . GLY A 1 86 ? -36.105 4.289 11.293 1.00 43.38 86 GLY A C 1
ATOM 667 O O . GLY A 1 86 ? -35.888 3.537 10.345 1.00 43.38 86 GLY A O 1
ATOM 668 N N . GLU A 1 87 ? -36.852 3.941 12.336 1.00 46.44 87 GLU A N 1
ATOM 669 C CA . GLU A 1 87 ? -37.753 2.792 12.361 1.00 46.44 87 GLU A CA 1
ATOM 670 C C . GLU A 1 87 ? -38.647 2.837 11.112 1.00 46.44 87 GLU A C 1
ATOM 672 O O . GLU A 1 87 ? -39.571 3.643 11.027 1.00 46.44 87 GLU A O 1
ATOM 677 N N . LEU A 1 88 ? -38.351 2.020 10.095 1.00 47.09 88 LEU A N 1
ATOM 678 C CA . LEU A 1 88 ? -39.338 1.732 9.060 1.00 47.09 88 LEU A CA 1
ATOM 679 C C . LEU A 1 88 ? -40.446 0.942 9.758 1.00 47.09 88 LEU A C 1
ATOM 681 O O . LEU A 1 88 ? -40.165 -0.172 10.216 1.00 47.09 88 LEU A O 1
ATOM 685 N N . PRO A 1 89 ? -41.684 1.462 9.852 1.00 46.41 89 PRO A N 1
ATOM 686 C CA . PRO A 1 89 ? -42.764 0.687 10.425 1.00 46.41 89 PRO A CA 1
ATOM 687 C C . PRO A 1 89 ? -42.926 -0.559 9.565 1.00 46.41 89 PRO A C 1
ATOM 689 O O . PRO A 1 89 ? -43.168 -0.484 8.357 1.00 46.41 89 PRO A O 1
ATOM 692 N N . GLN A 1 90 ? -42.753 -1.718 10.191 1.00 47.12 90 GLN A N 1
ATOM 693 C CA . GLN A 1 90 ? -43.143 -2.979 9.596 1.00 47.12 90 GLN A CA 1
ATOM 694 C C . GLN A 1 90 ? -44.659 -2.934 9.407 1.00 47.12 90 GLN A C 1
ATOM 696 O O . GLN A 1 90 ? -45.414 -3.159 10.349 1.00 47.12 90 GLN A O 1
ATOM 701 N N . CYS A 1 91 ? -45.120 -2.663 8.189 1.00 40.16 91 CYS A N 1
ATOM 702 C CA . CYS A 1 91 ? -46.474 -3.044 7.819 1.00 40.16 91 CYS A CA 1
ATOM 703 C C . CYS A 1 91 ? -46.496 -4.566 7.649 1.00 40.16 91 CYS A C 1
ATOM 705 O O . CYS A 1 91 ? -46.253 -5.101 6.567 1.00 40.16 91 CYS A O 1
ATOM 707 N N . THR A 1 92 ? -46.767 -5.270 8.746 1.00 49.22 92 THR A N 1
ATOM 708 C CA . THR A 1 92 ? -47.191 -6.669 8.743 1.00 49.22 92 THR A CA 1
ATOM 709 C C . THR A 1 92 ? -48.666 -6.737 8.356 1.00 49.22 92 THR A C 1
ATOM 711 O O . THR A 1 92 ? -49.553 -6.899 9.188 1.00 49.22 92 THR A O 1
ATOM 714 N N . CYS A 1 93 ? -48.960 -6.627 7.062 1.00 41.28 93 CYS A N 1
ATOM 715 C CA . CYS A 1 93 ? -50.291 -6.961 6.557 1.00 41.28 93 CYS A CA 1
ATOM 716 C C . CYS A 1 93 ? -50.367 -8.468 6.267 1.00 41.28 93 CYS A C 1
ATOM 718 O O . CYS A 1 93 ? -50.464 -8.889 5.114 1.00 41.28 93 CYS A O 1
ATOM 720 N N . ASP A 1 94 ? -50.322 -9.289 7.319 1.00 42.09 94 ASP A N 1
ATOM 721 C CA . ASP A 1 94 ? -50.752 -10.685 7.243 1.00 42.09 94 ASP A CA 1
ATOM 722 C C . ASP A 1 94 ? -52.292 -10.732 7.165 1.00 42.09 94 ASP A C 1
ATOM 724 O O . ASP A 1 94 ? -53.004 -10.658 8.161 1.00 42.09 94 ASP A O 1
ATOM 728 N N . GLY A 1 95 ? -52.808 -10.865 5.941 1.00 50.12 95 GLY A N 1
ATOM 729 C CA . GLY A 1 95 ? -54.032 -11.614 5.645 1.00 50.12 95 GLY A CA 1
ATOM 730 C C . GLY A 1 95 ? -55.394 -11.002 6.003 1.00 50.12 95 GLY A C 1
ATOM 731 O O . GLY A 1 95 ? -56.057 -11.460 6.930 1.00 50.12 95 GLY A O 1
ATOM 732 N N . ALA A 1 96 ? -55.943 -10.169 5.113 1.00 43.09 96 ALA A N 1
ATOM 733 C CA . ALA A 1 96 ? -57.394 -10.086 4.913 1.00 43.09 96 ALA A CA 1
ATOM 734 C C . ALA A 1 96 ? -57.761 -10.614 3.517 1.00 43.09 96 ALA A C 1
ATOM 736 O O . ALA A 1 96 ? -57.483 -10.017 2.479 1.00 43.09 96 ALA A O 1
ATOM 737 N N . LYS A 1 97 ? -58.383 -11.794 3.497 1.00 51.09 97 LYS A N 1
ATOM 738 C CA . LYS A 1 97 ? -58.936 -12.442 2.306 1.00 51.09 97 LYS A CA 1
ATOM 739 C C . LYS A 1 97 ? -59.993 -11.554 1.626 1.00 51.09 97 LYS A C 1
ATOM 741 O O . LYS A 1 97 ? -61.102 -11.426 2.127 1.00 51.09 97 LYS A O 1
ATOM 746 N N . ASN A 1 98 ? -59.656 -11.108 0.417 1.00 50.50 98 ASN A N 1
ATOM 747 C CA . ASN A 1 98 ? -60.476 -11.152 -0.800 1.00 50.50 98 ASN A CA 1
ATOM 748 C C . ASN A 1 98 ? -61.841 -10.421 -0.785 1.00 50.50 98 ASN A C 1
ATOM 750 O O . ASN A 1 98 ? -62.848 -10.989 -0.353 1.00 50.50 98 ASN A O 1
ATOM 754 N N . ARG A 1 99 ? -61.907 -9.228 -1.401 1.00 42.94 99 ARG A N 1
ATOM 755 C CA . ARG A 1 99 ? -62.961 -8.857 -2.371 1.00 42.94 99 ARG A CA 1
ATOM 756 C C . ARG A 1 99 ? -62.635 -7.538 -3.089 1.00 42.94 99 ARG A C 1
ATOM 758 O O . ARG A 1 99 ? -62.229 -6.568 -2.465 1.00 42.94 99 ARG A O 1
ATOM 765 N N . SER A 1 100 ? -62.777 -7.578 -4.414 1.00 44.22 100 SER A N 1
ATOM 766 C CA . SER A 1 100 ? -62.583 -6.506 -5.396 1.00 44.22 100 SER A CA 1
ATOM 767 C C . SER A 1 100 ? -63.211 -5.167 -5.011 1.00 44.22 100 SER A C 1
ATOM 769 O O . SER A 1 100 ? -64.266 -5.171 -4.392 1.00 44.22 100 SER A O 1
ATOM 771 N N . VAL A 1 101 ? -62.594 -4.068 -5.477 1.00 46.00 101 VAL A N 1
ATOM 772 C CA . VAL A 1 101 ? -63.169 -2.723 -5.718 1.00 46.00 101 VAL A CA 1
ATOM 773 C C . VAL A 1 101 ? -64.609 -2.514 -5.224 1.00 46.00 101 VAL A C 1
ATOM 775 O O . VAL A 1 101 ? -65.528 -2.435 -6.024 1.00 46.00 101 VAL A O 1
ATOM 778 N N . GLU A 1 102 ? -64.783 -2.403 -3.909 1.00 47.56 102 GLU A N 1
ATOM 779 C CA . GLU A 1 102 ? -65.884 -1.723 -3.221 1.00 47.56 102 GLU A CA 1
ATOM 780 C C . GLU A 1 102 ? -65.514 -1.643 -1.728 1.00 47.56 102 GLU A C 1
ATOM 782 O O . GLU A 1 102 ? -65.401 -2.664 -1.054 1.00 47.56 102 GLU A O 1
ATOM 787 N N . ASN A 1 103 ? -65.373 -0.414 -1.226 1.00 43.16 103 ASN A N 1
ATOM 788 C CA . ASN A 1 103 ? -64.918 0.024 0.108 1.00 43.16 103 ASN A CA 1
ATOM 789 C C . ASN A 1 103 ? -63.415 0.335 0.212 1.00 43.16 103 ASN A C 1
ATOM 791 O O . ASN A 1 103 ? -62.587 -0.561 0.158 1.00 43.16 103 ASN A O 1
ATOM 795 N N . LEU A 1 104 ? -62.974 1.598 0.193 1.00 45.06 104 LEU A N 1
ATOM 796 C CA . LEU A 1 104 ? -63.272 2.767 1.052 1.00 45.06 104 LEU A CA 1
ATOM 797 C C . LEU A 1 104 ? -62.236 2.917 2.184 1.00 45.06 104 LEU A C 1
ATOM 799 O O . LEU A 1 104 ? -62.264 2.210 3.178 1.00 45.06 104 LEU A O 1
ATOM 803 N N . HIS A 1 105 ? -61.400 3.948 2.039 1.00 46.81 105 HIS A N 1
ATOM 804 C CA . HIS A 1 105 ? -61.239 5.011 3.042 1.00 46.81 105 HIS A CA 1
ATOM 805 C C . HIS A 1 105 ? -60.658 4.703 4.437 1.00 46.81 105 HIS A C 1
ATOM 807 O O . HIS A 1 105 ? -60.849 5.532 5.323 1.00 46.81 105 HIS A O 1
ATOM 813 N N . GLN A 1 106 ? -59.909 3.619 4.671 1.00 46.91 106 GLN A N 1
ATOM 814 C CA . GLN A 1 106 ? -59.481 3.326 6.054 1.00 46.91 106 GLN A CA 1
ATOM 815 C C . GLN A 1 106 ? -58.029 2.919 6.322 1.00 46.91 106 GLN A C 1
ATOM 817 O O . GLN A 1 106 ? -57.745 2.460 7.420 1.00 46.91 106 GLN A O 1
ATOM 822 N N . GLU A 1 107 ? -57.086 3.183 5.416 1.00 41.97 107 GLU A N 1
ATOM 823 C CA . GLU A 1 107 ? -55.658 2.895 5.675 1.00 41.97 107 GLU A CA 1
ATOM 824 C C . GLU A 1 107 ? -54.757 4.145 5.640 1.00 41.97 107 GLU A C 1
ATOM 826 O O . GLU A 1 107 ? -53.577 4.069 5.314 1.00 41.97 107 GLU A O 1
ATOM 831 N N . CYS A 1 108 ? -55.302 5.316 5.987 1.00 35.62 108 CYS A N 1
ATOM 832 C CA . CYS A 1 108 ? -54.502 6.492 6.350 1.00 35.62 108 CYS A CA 1
ATOM 833 C C . CYS A 1 108 ? -55.062 7.130 7.627 1.00 35.62 108 CYS A C 1
ATOM 835 O O . CYS A 1 108 ? -55.992 7.937 7.567 1.00 35.62 108 CYS A O 1
ATOM 837 N N . ALA A 1 109 ? -54.486 6.749 8.765 1.00 42.53 109 ALA A N 1
ATOM 838 C CA . ALA A 1 109 ? -54.454 7.510 10.010 1.00 42.53 109 ALA A CA 1
ATOM 839 C C . ALA A 1 109 ? -53.111 7.229 10.690 1.00 42.53 109 ALA A C 1
ATOM 841 O O . ALA A 1 109 ? -52.756 6.032 10.769 1.00 42.53 109 ALA A O 1
#

Organism: NCBI:txid456999

pLDDT: mean 71.33, std 18.77, range [35.62, 91.19]

Foldseek 3Di:
DDPVVVVVVVLVVVLVVLVVVLVVLVVVCVVPVQVRLQVSLVSLQVSLVSCVVVVVNVSSVVSNVSSVVSVVVNVVVVVPPDDDDPPPPPPPPPDDDDDDPDDDDPDDD

Secondary structure (DSSP, 8-state):
--HHHHHHHHHHHHHHHHHHHHHHHHHHHHH-HHHHHHHHHHHHHHHHHHHHHTT-HHHHHHHHHHHHHHHHHHHHHHTTSS-S----------------S-----S--

Sequence (109 aa):
MSVDVLQSETQLALLKTKWSLIEDYRILYAQQPEGFAAKLADELSQLSKILGVLGRLDEAFAASQEAAALYQRVLEVSVVEEITDGELPQCTCDGAKNRSVENLHQECA